Protein AF-A0A1F3XWW1-F1 (afdb_monomer)

pLDDT: mean 74.01, std 14.87, range [44.41, 98.31]

Solvent-accessible surface area (backbone atoms only — not comparable to full-atom values): 6190 Å² total; per-residue (Å²): 114,72,72,58,59,54,51,52,54,51,51,51,55,49,53,59,48,49,55,53,53,50,50,55,50,50,52,50,54,50,54,50,50,58,62,58,64,76,70,72,76,93,69,66,63,69,62,52,52,53,56,46,66,72,30,71,67,46,51,49,53,53,52,51,24,52,51,48,9,63,75,71,73,47,57,55,70,56,29,40,50,53,55,52,52,51,52,52,50,51,54,50,52,50,52,54,48,53,50,51,54,52,52,52,53,56,63,72,73,109

Secondary structure (DSSP, 8-state):
-HHHHHHHHHHHHHHHHHHHHHHHHHHHHHHHHHHHHTT-----HHHHHHHHHHSHHHHHHHHHHHHHHHHHT--HHHHHHHHHHHHHHHHHHHHHHHHHHHHHHHHTT-

Radius of gyration: 20.84 Å; Cα contacts (8 Å, |Δi|>4): 18; chains: 1; bounding box: 46×49×43 Å

Foldseek 3Di:
DVVVVVVVVVVVVVVVVVVVVVVVVVVVVVVVVVVVVVPDDDDDPVVVVVVCCPDPVVVVLLVVLVVQCVVVVHDSVVSNVVSVVVVVVVVVVVVVVVVVVVVVVVVVVD

Sequence (110 aa):
MIKQEFSASLQFKNEFKNEKDEFAGLARAFNTAVVSSLASEKNDVSSELFGLSDSPAFKTILAAINALSREQGVAEHEAATQVIQTFRKMDKLWSEQLLHEGYARIKNAN

Mean predicted aligned error: 14.73 Å

Structure (mmCIF, N/CA/C/O backbone):
data_AF-A0A1F3XWW1-F1
#
_entry.id   AF-A0A1F3XWW1-F1
#
loop_
_atom_site.group_PDB
_atom_site.id
_atom_site.type_symbol
_atom_site.label_atom_id
_atom_site.label_alt_id
_atom_site.label_comp_id
_atom_site.label_asym_id
_atom_site.label_entity_id
_atom_site.label_seq_id
_atom_site.pdbx_PDB_ins_code
_atom_site.Cartn_x
_atom_site.Cartn_y
_atom_site.Cartn_z
_atom_site.occupancy
_atom_site.B_iso_or_equiv
_atom_site.auth_seq_id
_atom_site.auth_comp_id
_atom_site.auth_asym_id
_atom_site.auth_atom_id
_atom_site.pdbx_PDB_model_num
ATOM 1 N N . MET A 1 1 ? 23.322 -37.842 21.050 1.00 61.38 1 MET A N 1
ATOM 2 C CA . MET A 1 1 ? 22.974 -36.447 21.394 1.00 61.38 1 MET A CA 1
ATOM 3 C C . MET A 1 1 ? 23.457 -35.452 20.336 1.00 61.38 1 MET A C 1
ATOM 5 O O . MET A 1 1 ? 22.621 -34.836 19.702 1.00 61.38 1 MET A O 1
ATOM 9 N N . ILE A 1 2 ? 24.755 -35.404 20.009 1.00 64.50 2 ILE A N 1
ATOM 10 C CA . ILE A 1 2 ? 25.357 -34.409 19.085 1.00 64.50 2 ILE A CA 1
ATOM 11 C C . ILE A 1 2 ? 24.745 -34.380 17.657 1.00 64.50 2 ILE A C 1
ATOM 13 O O . ILE A 1 2 ? 24.618 -33.319 17.054 1.00 64.50 2 ILE A O 1
ATOM 17 N N . LYS A 1 3 ? 24.304 -35.523 17.102 1.00 61.31 3 LYS A N 1
ATOM 18 C CA . LYS A 1 3 ? 23.686 -35.574 15.754 1.00 61.31 3 LYS A CA 1
ATOM 19 C C . LYS A 1 3 ? 22.311 -34.887 15.661 1.00 61.31 3 LYS A C 1
ATOM 21 O O . LYS A 1 3 ? 21.953 -34.415 14.582 1.00 61.31 3 LYS A O 1
ATOM 26 N N . GLN A 1 4 ? 21.545 -34.837 16.754 1.00 63.75 4 GLN A N 1
ATOM 27 C CA . GLN A 1 4 ? 20.217 -34.206 16.767 1.00 63.75 4 GLN A CA 1
ATOM 28 C C . GLN A 1 4 ? 20.325 -32.677 16.787 1.00 63.75 4 GLN A C 1
ATOM 30 O O . GLN A 1 4 ? 19.647 -32.014 16.009 1.00 63.75 4 GLN A O 1
ATOM 35 N N . GLU A 1 5 ? 21.238 -32.124 17.586 1.00 63.56 5 GLU A N 1
ATOM 36 C CA . GLU A 1 5 ? 21.468 -30.674 17.675 1.00 63.56 5 GLU A CA 1
ATOM 37 C C . GLU A 1 5 ? 22.027 -30.094 16.366 1.00 63.56 5 GLU A C 1
ATOM 39 O O . GLU A 1 5 ? 21.605 -29.028 15.917 1.00 63.56 5 GLU A O 1
ATOM 44 N N . PHE A 1 6 ? 22.916 -30.834 15.693 1.00 69.06 6 PHE A N 1
ATOM 45 C CA . PHE A 1 6 ? 23.441 -30.440 14.383 1.00 69.06 6 PHE A CA 1
ATOM 46 C C . PHE A 1 6 ? 22.351 -30.414 13.298 1.00 69.06 6 PHE A C 1
ATOM 48 O O . PHE A 1 6 ? 22.311 -29.496 12.480 1.00 69.06 6 PHE A O 1
ATOM 55 N N . SER A 1 7 ? 21.435 -31.388 13.319 1.00 71.31 7 SER A N 1
ATOM 56 C CA . SER A 1 7 ? 20.324 -31.466 12.359 1.00 71.31 7 SER A CA 1
ATOM 57 C C . SER A 1 7 ? 19.309 -30.334 12.564 1.00 71.31 7 SER A C 1
ATOM 59 O O . SER A 1 7 ? 18.874 -29.726 11.589 1.00 71.31 7 SER A O 1
ATOM 61 N N . ALA A 1 8 ? 19.006 -29.985 13.819 1.00 70.88 8 ALA A N 1
ATOM 62 C CA . ALA A 1 8 ? 18.127 -28.863 14.156 1.00 70.88 8 ALA A CA 1
ATOM 63 C C . ALA A 1 8 ? 18.725 -27.504 13.741 1.00 70.88 8 ALA A C 1
ATOM 65 O O . ALA A 1 8 ? 18.025 -26.658 13.189 1.00 70.88 8 ALA A O 1
ATOM 66 N N . SER A 1 9 ? 20.038 -27.307 13.923 1.00 69.50 9 SER A N 1
ATOM 67 C CA . SER A 1 9 ? 20.730 -26.084 13.482 1.00 69.50 9 SER A CA 1
ATOM 68 C C . SER A 1 9 ? 20.730 -25.916 11.954 1.00 69.50 9 SER A C 1
ATOM 70 O O . SER A 1 9 ? 20.623 -24.797 11.449 1.00 69.50 9 SER A O 1
ATOM 72 N N . LEU A 1 10 ? 20.820 -27.022 11.207 1.00 68.38 10 LEU A N 1
ATOM 73 C CA . LEU A 1 10 ? 20.732 -27.038 9.744 1.00 68.38 10 LEU A CA 1
ATOM 74 C C . LEU A 1 10 ? 19.315 -26.752 9.234 1.00 68.38 10 LEU A C 1
ATOM 76 O O . LEU A 1 10 ? 19.170 -25.988 8.282 1.00 68.38 10 LEU A O 1
ATOM 80 N N . GLN A 1 11 ? 18.285 -27.321 9.869 1.00 67.38 11 GLN A N 1
ATOM 81 C CA . GLN A 1 11 ? 16.887 -27.020 9.538 1.00 67.38 11 GLN A CA 1
ATOM 82 C C . GLN A 1 11 ? 16.565 -25.545 9.780 1.00 67.38 11 GLN A C 1
ATOM 84 O O . GLN A 1 11 ? 16.092 -24.877 8.867 1.00 67.38 11 GLN A O 1
ATOM 89 N N . PHE A 1 12 ? 16.958 -25.010 10.937 1.00 65.38 12 PHE A N 1
ATOM 90 C CA . PHE A 1 12 ? 16.789 -23.595 11.258 1.00 65.38 12 PHE A CA 1
ATOM 91 C C . PHE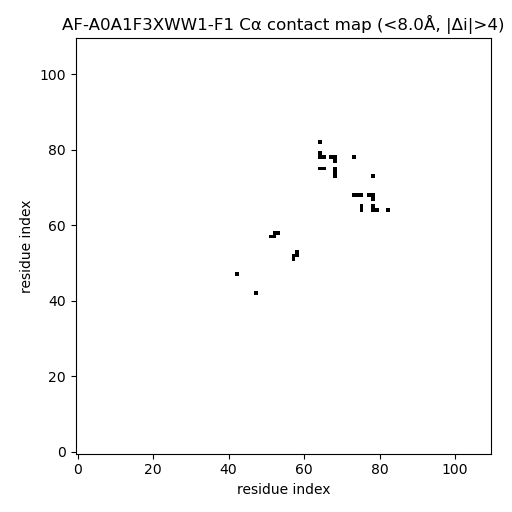 A 1 12 ? 17.505 -22.692 10.240 1.00 65.38 12 PHE A C 1
ATOM 93 O O . PHE A 1 12 ? 16.913 -21.774 9.686 1.00 65.38 12 PHE A O 1
ATOM 100 N N . LYS A 1 13 ? 18.768 -22.978 9.889 1.00 60.81 13 LYS A N 1
ATOM 101 C CA . LYS A 1 13 ? 19.482 -22.202 8.855 1.00 60.81 13 LYS A CA 1
ATOM 102 C C . LYS A 1 13 ? 18.806 -22.247 7.481 1.00 60.81 13 LYS A C 1
ATOM 104 O O . LYS A 1 13 ? 18.885 -21.261 6.751 1.00 60.81 13 LYS A O 1
ATOM 109 N N . ASN A 1 14 ? 18.177 -23.363 7.120 1.00 65.75 14 ASN A N 1
ATOM 110 C CA . ASN A 1 14 ? 17.466 -23.500 5.851 1.00 65.75 14 ASN A CA 1
ATOM 111 C C . ASN A 1 14 ? 16.123 -22.758 5.854 1.00 65.75 14 ASN A C 1
ATOM 113 O O . ASN A 1 14 ? 15.799 -22.133 4.850 1.00 65.75 14 ASN A O 1
ATOM 117 N N . GLU A 1 15 ? 15.390 -22.758 6.968 1.00 58.69 15 GLU A N 1
ATOM 118 C CA . GLU A 1 15 ? 14.154 -21.977 7.133 1.00 58.69 15 GLU A CA 1
ATOM 119 C C . GLU A 1 15 ? 14.428 -20.471 7.017 1.00 58.69 15 GLU A C 1
ATOM 121 O O . GLU A 1 15 ? 13.802 -19.792 6.207 1.00 58.69 15 GLU A O 1
ATOM 126 N N . PHE A 1 16 ? 15.465 -19.972 7.700 1.00 55.72 16 PHE A N 1
ATOM 127 C CA . PHE A 1 16 ? 15.891 -18.567 7.599 1.00 55.72 16 PHE A CA 1
ATOM 128 C C . PHE A 1 16 ? 16.385 -18.176 6.201 1.00 55.72 16 PHE A C 1
ATOM 130 O O . PHE A 1 16 ? 16.297 -17.013 5.800 1.00 55.72 16 PHE A O 1
ATOM 137 N N . LYS A 1 17 ? 16.958 -19.129 5.459 1.00 55.81 17 LYS A N 1
ATOM 138 C CA . LYS A 1 17 ? 17.380 -18.902 4.076 1.00 55.81 17 LYS A CA 1
ATOM 139 C C . LYS A 1 17 ? 16.172 -18.826 3.138 1.00 55.81 17 LYS A C 1
ATOM 141 O O . LYS A 1 17 ? 16.123 -17.915 2.320 1.00 55.81 17 LYS A O 1
ATOM 146 N N . ASN A 1 18 ? 15.193 -19.716 3.309 1.00 61.16 18 ASN A N 1
ATOM 147 C CA . ASN A 1 18 ? 13.953 -19.710 2.532 1.00 61.16 18 ASN A CA 1
ATOM 148 C C . ASN A 1 18 ? 13.159 -18.413 2.730 1.00 61.16 18 ASN A C 1
ATOM 150 O O . ASN A 1 18 ? 12.737 -17.815 1.749 1.00 61.16 18 ASN A O 1
ATOM 154 N N . GLU A 1 19 ? 13.035 -17.922 3.965 1.00 55.91 19 GLU A N 1
ATOM 155 C CA . GLU A 1 19 ? 12.319 -16.672 4.260 1.00 55.91 19 GLU A CA 1
ATOM 156 C C . GLU A 1 19 ? 12.988 -15.449 3.598 1.00 55.91 19 GLU A C 1
ATOM 158 O O . GLU A 1 19 ? 12.322 -14.579 3.032 1.00 55.91 19 GLU A O 1
ATOM 163 N N . LYS A 1 20 ? 14.331 -15.409 3.578 1.00 53.59 20 LYS A N 1
ATOM 164 C CA . LYS A 1 20 ? 15.089 -14.381 2.842 1.00 53.59 20 LYS A CA 1
ATOM 165 C C . LYS A 1 20 ? 14.899 -14.475 1.328 1.00 53.59 20 LYS A C 1
ATOM 167 O O . LYS A 1 20 ? 14.799 -13.436 0.671 1.00 53.59 20 LYS A O 1
ATOM 172 N N . ASP A 1 21 ? 14.868 -15.686 0.782 1.00 59.72 21 ASP A N 1
ATOM 173 C CA . ASP A 1 21 ? 14.705 -15.922 -0.653 1.00 59.72 21 ASP A CA 1
ATOM 174 C C . ASP A 1 21 ? 13.265 -15.603 -1.115 1.00 59.72 21 ASP A C 1
ATOM 176 O O . ASP A 1 21 ? 13.079 -15.004 -2.180 1.00 59.72 21 ASP A O 1
ATOM 180 N N . GLU A 1 22 ? 12.256 -15.888 -0.285 1.00 59.72 22 GLU A N 1
ATOM 181 C CA . GLU A 1 22 ? 10.854 -15.497 -0.491 1.00 59.72 22 GLU A CA 1
ATOM 182 C C . GLU A 1 22 ? 10.671 -13.976 -0.439 1.00 59.72 22 GLU A C 1
ATOM 184 O O . GLU A 1 22 ? 10.072 -13.393 -1.348 1.00 59.72 22 GLU A O 1
ATOM 189 N N . PHE A 1 23 ? 11.262 -13.302 0.554 1.00 62.94 23 PHE A N 1
ATOM 190 C CA . PHE A 1 23 ? 11.241 -11.840 0.647 1.00 62.94 23 PHE A CA 1
ATOM 191 C C . PHE A 1 23 ? 11.919 -11.176 -0.563 1.00 62.94 23 PHE A C 1
ATOM 193 O O . PHE A 1 23 ? 11.402 -10.208 -1.123 1.00 62.94 23 PHE A O 1
ATOM 200 N N . ALA A 1 24 ? 13.045 -11.722 -1.035 1.00 56.84 24 ALA A N 1
ATOM 201 C CA . ALA A 1 24 ? 13.726 -11.242 -2.238 1.00 56.84 24 ALA A CA 1
ATOM 202 C C . ALA A 1 24 ? 12.928 -11.510 -3.532 1.00 56.84 24 ALA A C 1
ATOM 204 O O . ALA A 1 24 ? 13.029 -10.753 -4.505 1.00 56.84 24 ALA A O 1
ATOM 205 N N . GLY A 1 25 ? 12.141 -12.588 -3.574 1.00 62.44 25 GLY A N 1
ATOM 206 C CA . GLY A 1 25 ? 11.173 -12.855 -4.640 1.00 62.44 25 GLY A CA 1
ATOM 207 C C . GLY A 1 25 ? 10.050 -11.817 -4.661 1.00 62.44 25 GLY A C 1
ATOM 208 O O . GLY A 1 25 ? 9.784 -11.214 -5.702 1.00 62.44 25 GLY A O 1
ATOM 209 N N . LEU A 1 26 ? 9.465 -11.544 -3.494 1.00 61.28 26 LEU A N 1
ATOM 210 C CA . LEU A 1 26 ? 8.408 -10.548 -3.307 1.00 61.28 26 LEU A CA 1
ATOM 211 C C . LEU A 1 26 ? 8.880 -9.132 -3.648 1.00 61.28 26 LEU A C 1
ATOM 213 O O . LEU A 1 26 ? 8.198 -8.426 -4.387 1.00 61.28 26 LEU A O 1
ATOM 217 N N . ALA A 1 27 ?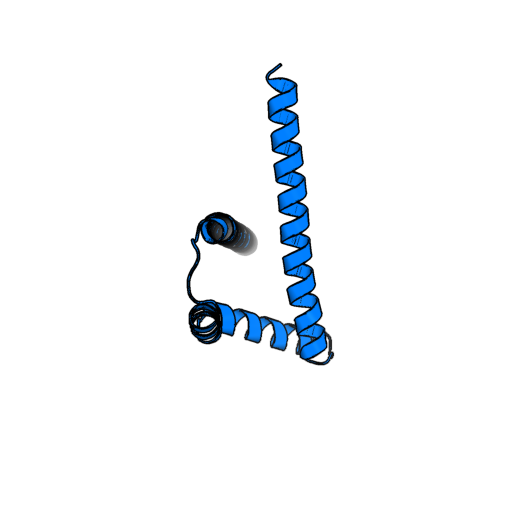 10.074 -8.737 -3.198 1.00 49.59 27 ALA A N 1
ATOM 218 C CA . ALA A 1 27 ? 10.654 -7.432 -3.511 1.00 49.59 27 ALA A CA 1
ATOM 219 C C . ALA A 1 27 ? 10.853 -7.233 -5.025 1.00 49.59 27 ALA A C 1
ATOM 221 O O . ALA A 1 27 ? 10.580 -6.157 -5.556 1.00 49.59 27 ALA A O 1
ATOM 222 N N . ARG A 1 28 ? 11.271 -8.278 -5.753 1.00 58.00 28 ARG A N 1
ATOM 223 C CA . ARG A 1 28 ? 11.398 -8.227 -7.221 1.00 58.00 28 ARG A CA 1
ATOM 224 C C . ARG A 1 28 ? 10.050 -8.127 -7.925 1.00 58.00 28 ARG A C 1
ATOM 226 O O . ARG A 1 28 ? 9.926 -7.335 -8.859 1.00 58.00 28 ARG A O 1
ATOM 233 N N . ALA A 1 29 ? 9.057 -8.900 -7.488 1.00 58.50 29 ALA A N 1
ATOM 234 C CA . ALA A 1 29 ? 7.704 -8.828 -8.034 1.00 58.50 29 ALA A CA 1
ATOM 235 C C . ALA A 1 29 ? 7.092 -7.436 -7.810 1.00 58.50 29 ALA A C 1
ATOM 237 O O . ALA A 1 29 ? 6.554 -6.844 -8.744 1.00 58.50 29 ALA A O 1
ATOM 238 N N . PHE A 1 30 ? 7.268 -6.879 -6.609 1.00 63.81 30 PHE A N 1
ATOM 239 C CA . PHE A 1 30 ? 6.842 -5.526 -6.259 1.00 63.81 30 PHE A CA 1
ATOM 240 C C . PHE A 1 30 ? 7.513 -4.467 -7.143 1.00 63.81 30 PHE A C 1
ATOM 242 O O . PHE A 1 30 ? 6.822 -3.682 -7.787 1.00 63.81 30 PHE A O 1
ATOM 249 N N . ASN A 1 31 ? 8.845 -4.488 -7.258 1.00 51.78 31 ASN A N 1
ATOM 250 C CA . ASN A 1 31 ? 9.582 -3.528 -8.087 1.00 51.78 31 ASN A CA 1
ATOM 251 C C . ASN A 1 31 ? 9.188 -3.616 -9.571 1.00 51.78 31 ASN A C 1
ATOM 253 O O . ASN A 1 31 ? 9.059 -2.596 -10.241 1.00 51.78 31 ASN A O 1
ATOM 257 N N . THR A 1 32 ? 8.950 -4.827 -10.081 1.00 69.06 32 THR A N 1
ATOM 258 C CA . THR A 1 32 ? 8.482 -5.038 -11.461 1.00 69.06 32 THR A CA 1
ATOM 259 C C . THR A 1 32 ? 7.085 -4.454 -11.662 1.00 69.06 32 THR A C 1
ATOM 261 O O . THR A 1 32 ? 6.850 -3.766 -12.652 1.00 69.06 32 THR A O 1
ATOM 264 N N . ALA A 1 33 ? 6.176 -4.671 -10.705 1.00 64.75 33 ALA A N 1
ATOM 265 C CA . ALA A 1 33 ? 4.826 -4.122 -10.744 1.00 64.75 33 ALA A CA 1
ATOM 266 C C . ALA A 1 33 ? 4.837 -2.583 -10.760 1.00 64.75 33 ALA A C 1
ATOM 268 O O . ALA A 1 33 ? 4.153 -1.992 -11.593 1.00 64.75 33 ALA A O 1
ATOM 269 N N . VAL A 1 34 ? 5.673 -1.950 -9.925 1.00 61.56 34 VAL A N 1
ATOM 270 C CA . VAL A 1 34 ? 5.864 -0.486 -9.877 1.00 61.56 34 VAL A CA 1
ATOM 271 C C . VAL A 1 34 ? 6.356 0.063 -11.217 1.00 61.56 34 VAL A C 1
ATOM 273 O O . VAL A 1 34 ? 5.798 1.024 -11.730 1.00 61.56 34 VAL A O 1
ATOM 276 N N . VAL A 1 35 ? 7.372 -0.555 -11.825 1.00 53.44 35 VAL A N 1
ATOM 277 C CA . VAL A 1 35 ? 7.893 -0.098 -13.125 1.00 53.44 35 VAL A CA 1
ATOM 278 C C . VAL A 1 35 ? 6.863 -0.306 -14.242 1.00 53.44 35 VAL A C 1
ATOM 280 O O . VAL A 1 35 ? 6.722 0.546 -15.114 1.00 53.44 35 VAL A O 1
ATOM 283 N N . SER A 1 36 ? 6.116 -1.414 -14.212 1.00 55.41 36 SER A N 1
ATOM 284 C CA . SER A 1 36 ? 5.110 -1.730 -15.235 1.00 55.41 36 SER A CA 1
ATOM 285 C C . SER A 1 36 ? 3.855 -0.852 -15.163 1.00 55.41 36 SER A C 1
ATOM 287 O O . SER A 1 36 ? 3.262 -0.554 -16.199 1.00 55.41 36 SER A O 1
ATOM 289 N N . SER A 1 37 ? 3.461 -0.393 -13.969 1.00 61.41 37 SER A N 1
ATOM 290 C CA . SER A 1 37 ? 2.277 0.457 -13.791 1.00 61.41 37 SER A CA 1
ATOM 291 C C . SER A 1 37 ? 2.491 1.894 -14.274 1.00 61.41 37 SER A C 1
ATOM 293 O O . SER A 1 37 ? 1.522 2.580 -14.588 1.00 61.41 37 SER A O 1
ATOM 295 N N . LEU A 1 38 ? 3.745 2.334 -14.418 1.00 56.00 38 LEU A N 1
ATOM 296 C CA . LEU A 1 38 ? 4.100 3.652 -14.956 1.00 56.00 38 LEU A CA 1
ATOM 297 C C . LEU A 1 38 ? 3.880 3.776 -16.478 1.00 56.00 38 LEU A C 1
ATOM 299 O O . LEU A 1 38 ? 3.981 4.878 -17.012 1.00 56.00 38 LEU A O 1
ATOM 303 N N . ALA A 1 39 ? 3.583 2.674 -17.181 1.00 49.03 39 ALA A N 1
ATOM 304 C CA . ALA A 1 39 ? 3.498 2.626 -18.644 1.00 49.03 39 ALA A CA 1
ATOM 305 C C . ALA A 1 39 ? 2.070 2.664 -19.232 1.00 49.03 39 ALA A C 1
ATOM 307 O O . ALA A 1 39 ? 1.927 2.550 -20.448 1.00 49.03 39 ALA A O 1
ATOM 308 N N . SER A 1 40 ? 1.009 2.792 -18.426 1.00 53.16 40 SER A N 1
ATOM 309 C CA . SER A 1 40 ? -0.368 2.658 -18.940 1.00 53.16 40 SER A CA 1
ATOM 310 C C . SER A 1 40 ? -0.998 3.997 -19.354 1.00 53.16 40 SER A C 1
ATOM 312 O O . SER A 1 40 ? -1.056 4.947 -18.575 1.00 53.16 40 SER A O 1
ATOM 314 N N . GLU A 1 41 ? -1.442 4.056 -20.615 1.00 56.78 41 GLU A N 1
ATOM 315 C CA . GLU A 1 41 ? -2.105 5.192 -21.269 1.00 56.78 41 GLU A CA 1
ATOM 316 C C . GLU A 1 41 ? -3.513 5.490 -20.721 1.00 56.78 41 GLU A C 1
ATOM 318 O O . GLU A 1 41 ? -4.223 4.606 -20.249 1.00 56.78 41 GLU A O 1
ATOM 323 N N . LYS A 1 42 ? -3.917 6.763 -20.870 1.00 64.31 42 LYS A N 1
ATOM 324 C CA . LYS A 1 42 ? -5.240 7.345 -20.574 1.00 64.31 42 LYS A CA 1
ATOM 325 C C . LYS A 1 42 ? -6.416 6.405 -20.881 1.00 64.31 42 LYS A C 1
ATOM 327 O O . LYS A 1 42 ? -6.693 6.175 -22.054 1.00 64.31 42 LYS A O 1
ATOM 332 N N . ASN A 1 43 ? -7.204 6.055 -19.864 1.00 52.91 43 ASN A N 1
ATOM 333 C CA . ASN A 1 43 ? -8.597 5.619 -20.005 1.00 52.91 43 ASN A CA 1
ATOM 334 C C . ASN A 1 43 ? -9.457 6.065 -18.809 1.00 52.91 43 ASN A C 1
ATOM 336 O O . ASN A 1 43 ? -8.954 6.621 -17.835 1.00 52.91 43 ASN A O 1
ATOM 340 N N . ASP A 1 44 ? -10.779 5.936 -18.965 1.00 63.94 44 ASP A N 1
ATOM 341 C CA . ASP A 1 44 ? -11.836 6.430 -18.074 1.00 63.94 44 ASP A CA 1
ATOM 342 C C . ASP A 1 44 ? -11.573 6.094 -16.596 1.00 63.94 44 ASP A C 1
ATOM 344 O O . ASP A 1 44 ? -11.841 4.986 -16.120 1.00 63.94 44 ASP A O 1
ATOM 348 N N . VAL A 1 45 ? -11.071 7.104 -15.878 1.00 61.78 45 VAL A N 1
ATOM 349 C CA . VAL A 1 45 ? -10.641 7.057 -14.474 1.00 61.78 45 VAL A CA 1
ATOM 350 C C . VAL A 1 45 ? -11.706 6.435 -13.575 1.00 61.78 45 VAL A C 1
ATOM 352 O O . VAL A 1 45 ? -11.378 5.742 -12.617 1.00 61.78 45 VAL A O 1
ATOM 355 N N . SER A 1 46 ? -12.988 6.659 -13.875 1.00 56.56 46 SER A N 1
ATOM 356 C CA . SER A 1 46 ? -14.084 6.128 -13.067 1.00 56.56 46 SER A CA 1
ATOM 357 C C . SER A 1 46 ? -14.186 4.602 -13.160 1.00 56.56 46 SER A C 1
ATOM 359 O O . SER A 1 46 ? -14.314 3.927 -12.136 1.00 56.56 46 SER A O 1
ATOM 361 N N . SER A 1 47 ? -14.052 4.052 -14.369 1.00 62.22 47 SER A N 1
ATOM 362 C CA . SER A 1 47 ? -14.087 2.611 -14.627 1.00 62.22 47 SER A CA 1
ATOM 363 C C . SER A 1 47 ? -12.855 1.895 -14.065 1.00 62.22 47 SER A C 1
ATOM 365 O O . SER A 1 47 ? -12.981 0.824 -13.468 1.00 62.22 47 SER A O 1
ATOM 367 N N . GLU A 1 48 ? -11.679 2.520 -14.164 1.00 69.25 48 GLU A N 1
ATOM 368 C CA . GLU A 1 48 ? -10.439 1.975 -13.612 1.00 69.25 48 GLU A CA 1
ATOM 369 C C . GLU A 1 48 ? -10.442 1.988 -12.084 1.00 69.25 48 GLU A C 1
ATOM 371 O O . GLU A 1 48 ? -10.076 0.989 -11.466 1.00 69.25 48 GLU A O 1
ATOM 376 N N . LEU A 1 49 ? -10.921 3.068 -11.456 1.00 61.59 49 LEU A N 1
ATOM 377 C CA . LEU A 1 49 ? -11.084 3.127 -10.000 1.00 61.59 49 LEU A CA 1
ATOM 378 C C . LEU A 1 49 ? -12.036 2.039 -9.500 1.00 61.59 49 LEU A C 1
ATOM 380 O O . LEU A 1 49 ? -11.761 1.397 -8.483 1.00 61.59 49 LEU A O 1
ATOM 384 N N . PHE A 1 50 ? -13.132 1.806 -10.225 1.00 65.75 50 PHE A N 1
ATOM 385 C CA . PHE A 1 50 ? -14.091 0.768 -9.869 1.00 65.75 50 PHE A CA 1
ATOM 386 C C . PHE A 1 50 ? -13.468 -0.629 -9.982 1.00 65.75 50 PHE A C 1
ATOM 388 O O . PHE A 1 50 ? -13.509 -1.398 -9.021 1.00 65.75 50 PHE A O 1
ATOM 395 N N . GLY A 1 51 ? -12.806 -0.929 -11.104 1.00 73.38 51 GLY A N 1
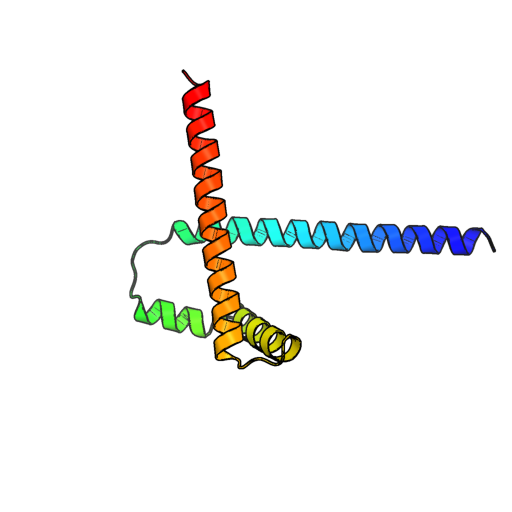ATOM 396 C CA . GLY A 1 51 ? -12.100 -2.198 -11.301 1.00 73.38 51 GLY A CA 1
ATOM 397 C C . GLY A 1 51 ? -10.986 -2.428 -10.274 1.00 73.38 51 GLY A C 1
ATOM 398 O O . GLY A 1 51 ? -10.817 -3.538 -9.768 1.00 73.38 51 GLY A O 1
ATOM 399 N N . LEU A 1 52 ? -10.268 -1.369 -9.895 1.00 77.75 52 LEU A N 1
ATOM 400 C CA . LEU A 1 52 ? -9.228 -1.436 -8.876 1.00 77.75 52 LEU A CA 1
ATOM 401 C C . LEU A 1 52 ? -9.813 -1.746 -7.495 1.00 77.75 52 LEU A C 1
ATOM 403 O O . LEU A 1 52 ? -9.263 -2.590 -6.789 1.00 77.75 52 LEU A O 1
ATOM 407 N N . SER A 1 53 ? -10.942 -1.129 -7.132 1.00 70.88 53 SER A N 1
ATOM 408 C CA . SER A 1 53 ? -11.595 -1.342 -5.833 1.00 70.88 53 SER A CA 1
ATOM 409 C C . SER A 1 53 ? -12.097 -2.777 -5.619 1.00 70.88 53 SER A C 1
ATOM 411 O O . SER A 1 53 ? -12.124 -3.256 -4.484 1.00 70.88 53 SER A O 1
ATOM 413 N N . ASP A 1 54 ? -12.422 -3.498 -6.696 1.00 79.19 54 ASP A N 1
ATOM 414 C CA . ASP A 1 54 ? -12.829 -4.906 -6.616 1.00 79.19 54 ASP A CA 1
ATOM 415 C C . ASP A 1 54 ? -11.649 -5.891 -6.746 1.00 79.19 54 ASP A C 1
ATOM 417 O O . ASP A 1 54 ? -11.783 -7.099 -6.507 1.00 79.19 54 ASP A O 1
ATOM 421 N N . SER A 1 55 ? -10.455 -5.387 -7.066 1.00 89.38 55 SER A N 1
ATOM 422 C CA . SER A 1 55 ? -9.284 -6.229 -7.292 1.00 89.38 55 SER A CA 1
ATOM 423 C C . SER A 1 55 ? -8.834 -6.967 -6.014 1.00 89.38 55 SER A C 1
ATOM 425 O O . SER A 1 55 ? -8.865 -6.410 -4.908 1.00 89.38 55 SER A O 1
ATOM 427 N N . PRO A 1 56 ? -8.339 -8.217 -6.129 1.00 92.75 56 PRO A N 1
ATOM 428 C CA . PRO A 1 56 ? -7.764 -8.946 -4.994 1.00 92.75 56 PRO A CA 1
ATOM 429 C C . PRO A 1 56 ? -6.595 -8.206 -4.326 1.00 92.75 56 PRO A C 1
ATOM 431 O O . PRO A 1 56 ? -6.427 -8.268 -3.107 1.00 92.75 56 PRO A O 1
ATOM 434 N N . ALA A 1 57 ? -5.810 -7.464 -5.114 1.00 92.19 57 ALA A N 1
ATOM 435 C CA . ALA A 1 57 ? -4.706 -6.653 -4.615 1.00 92.19 57 ALA A CA 1
ATOM 436 C C . ALA A 1 57 ? -5.208 -5.532 -3.694 1.00 92.19 57 ALA A C 1
ATOM 438 O O . ALA A 1 57 ? -4.706 -5.379 -2.581 1.00 92.19 57 ALA A O 1
ATOM 439 N N . PHE A 1 58 ? -6.251 -4.804 -4.102 1.00 87.38 58 PHE A N 1
ATOM 440 C CA . PHE A 1 58 ? -6.848 -3.763 -3.269 1.00 87.38 58 PHE A CA 1
ATOM 441 C C . PHE A 1 58 ? -7.451 -4.335 -1.982 1.00 87.38 58 PHE A C 1
ATOM 443 O O . PHE A 1 58 ? -7.200 -3.814 -0.897 1.00 87.38 58 PHE A O 1
ATOM 450 N N . LYS A 1 59 ? -8.144 -5.477 -2.064 1.00 90.25 59 LYS A N 1
ATOM 451 C CA . LYS A 1 59 ? -8.664 -6.192 -0.883 1.00 90.25 59 LYS A CA 1
ATOM 452 C C . LYS A 1 59 ? -7.551 -6.597 0.089 1.00 90.25 59 LYS A C 1
ATOM 454 O O . LYS A 1 59 ? -7.722 -6.488 1.301 1.00 90.25 59 LYS A O 1
ATOM 459 N N . THR A 1 60 ? -6.393 -7.003 -0.430 1.00 96.00 60 THR A N 1
ATOM 460 C CA . THR A 1 60 ? -5.212 -7.322 0.389 1.00 96.00 60 THR A CA 1
ATOM 461 C C . THR A 1 60 ? -4.671 -6.086 1.110 1.00 96.00 60 THR A C 1
ATOM 463 O O . THR A 1 60 ? -4.343 -6.162 2.293 1.00 96.00 60 THR A O 1
ATOM 466 N N . ILE A 1 61 ? -4.640 -4.928 0.443 1.00 93.31 61 ILE A N 1
ATOM 467 C CA . ILE A 1 61 ? -4.245 -3.656 1.070 1.00 93.31 61 ILE A CA 1
ATOM 468 C C . ILE A 1 61 ? -5.197 -3.303 2.221 1.00 93.31 61 ILE A C 1
ATOM 470 O O . ILE A 1 61 ? -4.739 -2.941 3.304 1.00 93.31 61 ILE A O 1
ATOM 474 N N . LEU A 1 62 ? -6.511 -3.464 2.033 1.00 88.88 62 LEU A N 1
ATOM 475 C CA . LEU A 1 62 ? -7.494 -3.233 3.100 1.00 88.88 62 LEU A CA 1
ATOM 476 C C . LEU A 1 62 ? -7.290 -4.182 4.292 1.00 88.88 62 LEU A C 1
ATOM 478 O O . LEU A 1 62 ? -7.391 -3.760 5.444 1.00 88.88 62 LEU A O 1
ATOM 482 N N . ALA A 1 63 ? -6.952 -5.448 4.033 1.00 95.69 63 ALA A N 1
ATOM 483 C CA . ALA A 1 63 ? -6.637 -6.407 5.090 1.00 95.69 63 ALA A CA 1
ATOM 484 C C . ALA A 1 63 ? -5.392 -5.992 5.893 1.00 95.69 63 ALA A C 1
ATOM 486 O O . ALA A 1 63 ? -5.404 -6.073 7.121 1.00 95.69 63 ALA A O 1
ATOM 487 N N . ALA A 1 64 ? -4.351 -5.489 5.222 1.00 96.25 64 ALA A N 1
ATOM 488 C CA . ALA A 1 64 ? -3.154 -4.968 5.881 1.00 96.25 64 ALA A CA 1
ATOM 489 C C . ALA A 1 64 ? -3.456 -3.733 6.749 1.00 96.25 64 ALA A C 1
ATOM 491 O O . ALA A 1 64 ? -2.948 -3.630 7.862 1.00 96.25 64 ALA A O 1
ATOM 492 N N . ILE A 1 65 ? -4.329 -2.831 6.285 1.00 92.75 65 ILE A N 1
ATOM 493 C CA . ILE A 1 65 ? -4.781 -1.666 7.065 1.00 92.75 65 ILE A CA 1
ATOM 494 C C . ILE A 1 65 ? -5.488 -2.105 8.352 1.00 92.75 65 ILE A C 1
ATOM 496 O O . ILE A 1 65 ? -5.187 -1.590 9.428 1.00 92.75 65 ILE A O 1
ATOM 500 N N . ASN A 1 66 ? -6.399 -3.075 8.258 1.00 92.81 66 ASN A N 1
ATOM 501 C CA . ASN A 1 66 ? -7.104 -3.614 9.423 1.00 92.81 66 ASN A CA 1
ATOM 502 C C . ASN A 1 66 ? -6.133 -4.307 10.395 1.00 92.81 66 ASN A C 1
ATOM 504 O O . ASN A 1 66 ? -6.215 -4.106 11.605 1.00 92.81 66 ASN A O 1
ATOM 508 N N . ALA A 1 67 ? -5.171 -5.077 9.876 1.00 97.94 67 ALA A N 1
ATOM 509 C CA . ALA A 1 67 ? -4.131 -5.691 10.698 1.00 97.94 67 ALA A CA 1
ATOM 510 C C . ALA A 1 67 ? -3.313 -4.633 11.460 1.00 97.94 67 ALA A C 1
ATOM 512 O O . ALA A 1 67 ? -3.171 -4.746 12.676 1.00 97.94 67 ALA A O 1
ATOM 513 N N . LEU A 1 68 ? -2.874 -3.569 10.779 1.00 97.38 68 LEU A N 1
ATOM 514 C CA . LEU A 1 68 ? -2.103 -2.479 11.383 1.00 97.38 68 LEU A CA 1
ATOM 515 C C . LEU A 1 68 ? -2.907 -1.703 12.437 1.00 97.38 68 LEU A C 1
ATOM 517 O O . LEU A 1 68 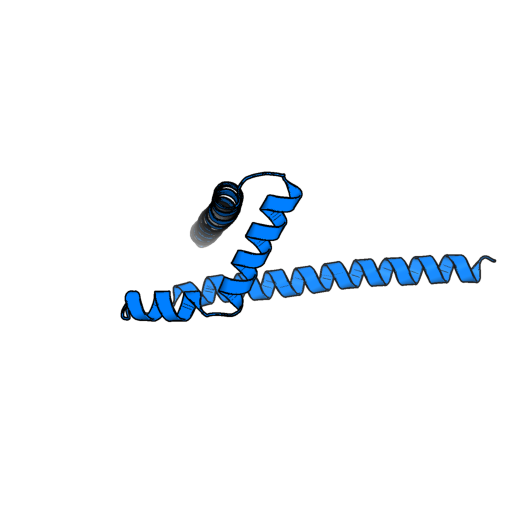? -2.390 -1.386 13.506 1.00 97.38 68 LEU A O 1
ATOM 521 N N . SER A 1 69 ? -4.186 -1.426 12.159 1.00 95.25 69 SER A N 1
ATOM 522 C CA . SER A 1 69 ? -5.104 -0.786 13.111 1.00 95.25 69 SER A CA 1
ATOM 523 C C . SER A 1 69 ? -5.211 -1.589 14.407 1.00 95.25 69 SER A C 1
ATOM 525 O O . SER A 1 69 ? -5.094 -1.021 15.493 1.00 95.25 69 SER A O 1
ATOM 527 N N . ARG A 1 70 ? -5.357 -2.916 14.302 1.00 97.94 70 ARG A N 1
ATOM 528 C CA . ARG A 1 70 ? -5.412 -3.818 15.462 1.00 97.94 70 ARG A CA 1
ATOM 529 C C . ARG A 1 70 ? -4.085 -3.895 16.206 1.00 97.94 70 ARG A C 1
ATOM 531 O O . ARG A 1 70 ? -4.091 -3.890 17.430 1.00 97.94 70 ARG A O 1
ATOM 538 N N . GLU A 1 71 ? -2.976 -3.973 15.477 1.00 98.31 71 GLU A N 1
ATOM 539 C CA . GLU A 1 71 ? -1.630 -4.057 16.049 1.00 98.31 71 GLU A CA 1
ATOM 540 C C . GLU A 1 71 ? -1.282 -2.814 16.877 1.00 98.31 71 GLU A C 1
ATOM 542 O O . GLU A 1 71 ? -0.741 -2.933 17.974 1.00 98.31 71 GLU A O 1
ATOM 547 N N . GLN A 1 72 ? -1.632 -1.626 16.382 1.00 97.50 72 GLN A N 1
ATOM 548 C CA . GLN A 1 72 ? -1.323 -0.360 17.051 1.00 97.50 72 GLN A CA 1
ATOM 549 C C . GLN A 1 72 ? -2.433 0.134 17.992 1.00 97.50 72 GLN A C 1
ATOM 551 O O . GLN A 1 72 ? -2.215 1.080 18.747 1.00 97.50 72 GLN A O 1
ATOM 556 N N . GLY A 1 73 ? -3.626 -0.464 17.944 1.00 96.81 73 GLY A N 1
ATOM 557 C CA . GLY A 1 73 ? -4.786 0.000 18.709 1.00 96.81 73 GLY A CA 1
ATOM 558 C C . GLY A 1 73 ? -5.316 1.369 18.260 1.00 96.81 73 GLY A C 1
ATOM 559 O O . GLY A 1 73 ? -5.873 2.103 19.075 1.00 96.81 73 GLY A O 1
ATOM 560 N N . VAL A 1 74 ? -5.136 1.724 16.985 1.00 95.25 74 VAL A N 1
ATOM 561 C CA . VAL A 1 74 ? -5.573 3.005 16.394 1.00 95.25 74 VAL A CA 1
ATOM 562 C C . VAL A 1 74 ? -6.795 2.818 15.501 1.00 95.25 74 VAL A C 1
ATOM 564 O O . VAL A 1 74 ? -7.108 1.705 15.077 1.00 95.25 74 VAL A O 1
ATOM 567 N N . ALA A 1 75 ? -7.486 3.908 15.168 1.00 84.31 75 ALA A N 1
ATOM 568 C CA . ALA A 1 75 ? -8.624 3.853 14.254 1.00 84.31 75 ALA A CA 1
ATOM 569 C C . ALA A 1 75 ? -8.194 3.450 12.827 1.00 84.31 75 ALA A C 1
ATOM 571 O O . ALA A 1 75 ? -7.122 3.828 12.355 1.00 84.31 75 ALA A O 1
ATOM 572 N N . GLU A 1 76 ? -9.061 2.742 12.095 1.00 77.38 76 GLU A N 1
ATOM 573 C CA . GLU A 1 76 ? -8.761 2.244 10.740 1.00 77.38 76 GLU A CA 1
ATOM 574 C C . GLU A 1 76 ? -8.355 3.359 9.763 1.00 77.38 76 GLU A C 1
ATOM 576 O O . GLU A 1 76 ? -7.454 3.172 8.948 1.00 77.38 76 GLU A O 1
ATOM 581 N N . HIS A 1 77 ? -8.968 4.545 9.869 1.00 74.88 77 HIS A N 1
ATOM 582 C CA . HIS A 1 77 ? -8.621 5.699 9.028 1.00 74.88 77 HIS A CA 1
ATOM 583 C C . HIS A 1 77 ? -7.191 6.214 9.287 1.00 74.88 77 HIS A C 1
ATOM 585 O O . HIS A 1 77 ? -6.514 6.690 8.370 1.00 74.88 77 HIS A O 1
ATOM 591 N N . GLU A 1 78 ? -6.714 6.100 10.526 1.00 78.44 78 GLU A N 1
ATOM 592 C CA . GLU A 1 78 ? -5.366 6.498 10.918 1.00 78.44 78 GLU A CA 1
ATOM 593 C C . GLU A 1 78 ? -4.344 5.481 10.400 1.00 78.44 78 GLU A C 1
ATOM 595 O O . GLU A 1 78 ? -3.377 5.860 9.738 1.00 78.44 78 GLU A O 1
ATOM 600 N N . ALA A 1 79 ? -4.616 4.183 10.572 1.00 86.88 79 ALA A N 1
ATOM 601 C CA . ALA A 1 79 ? -3.804 3.111 9.995 1.00 86.88 79 ALA A CA 1
ATOM 602 C C . ALA A 1 79 ? -3.738 3.196 8.458 1.00 86.88 79 ALA A C 1
ATOM 604 O O . ALA A 1 79 ? -2.662 3.077 7.870 1.00 86.88 79 ALA A O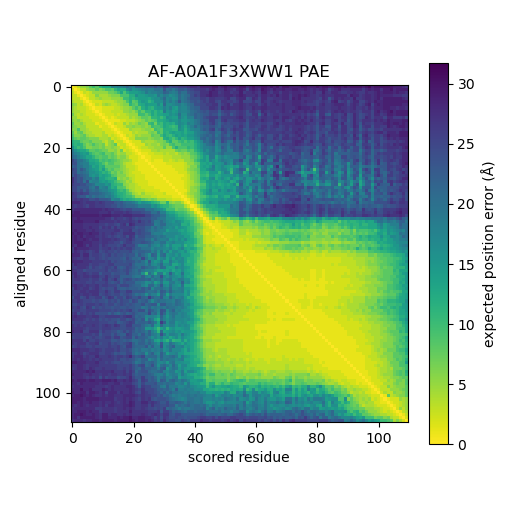 1
ATOM 605 N N . ALA A 1 80 ? -4.864 3.480 7.795 1.00 84.38 80 ALA A N 1
ATOM 606 C CA . ALA A 1 80 ? -4.910 3.699 6.350 1.00 84.38 80 ALA A CA 1
ATOM 607 C C . ALA A 1 80 ? -3.995 4.854 5.923 1.00 84.38 80 ALA A C 1
ATOM 609 O O . ALA A 1 80 ? -3.231 4.731 4.963 1.00 84.38 80 ALA A O 1
ATOM 610 N N . THR A 1 81 ? -4.027 5.960 6.670 1.00 85.06 81 THR A N 1
ATOM 611 C CA . THR A 1 81 ? -3.163 7.119 6.423 1.00 85.06 81 THR A CA 1
ATOM 612 C C . THR A 1 81 ? -1.686 6.737 6.519 1.00 85.06 81 THR A C 1
ATOM 614 O O . THR A 1 81 ? -0.914 7.081 5.622 1.00 85.06 81 THR A O 1
ATOM 617 N N . GLN A 1 82 ? -1.296 5.972 7.543 1.00 92.81 82 GLN A N 1
ATOM 618 C CA . GLN A 1 82 ? 0.083 5.503 7.715 1.00 92.81 82 GLN A CA 1
ATOM 619 C C . GLN A 1 82 ? 0.546 4.604 6.557 1.00 92.81 82 GLN A C 1
ATOM 621 O O . GLN A 1 82 ? 1.642 4.797 6.020 1.00 92.81 82 GLN A O 1
ATOM 626 N N . VAL A 1 83 ? -0.290 3.653 6.126 1.00 94.69 83 VAL A N 1
ATOM 627 C CA . VAL A 1 83 ? 0.019 2.757 4.998 1.00 94.69 83 VAL A CA 1
ATOM 628 C C . VAL A 1 83 ? 0.247 3.558 3.713 1.00 94.69 83 VAL A C 1
ATOM 630 O O . VAL A 1 83 ? 1.272 3.393 3.049 1.00 94.69 83 VAL A O 1
ATOM 633 N N . ILE A 1 84 ? -0.654 4.486 3.380 1.00 90.56 84 ILE A N 1
ATOM 634 C CA . ILE A 1 84 ? -0.533 5.303 2.163 1.00 90.56 84 ILE A CA 1
ATOM 635 C C . ILE A 1 84 ? 0.679 6.241 2.222 1.00 90.56 84 ILE A C 1
ATOM 637 O O . ILE A 1 84 ? 1.393 6.389 1.227 1.00 90.56 84 ILE A O 1
ATOM 641 N N . GLN A 1 85 ? 0.954 6.858 3.373 1.00 91.56 85 GLN A N 1
ATOM 642 C CA . GLN A 1 85 ? 2.152 7.685 3.551 1.00 91.56 85 GLN A CA 1
ATOM 643 C C . GLN A 1 85 ? 3.437 6.873 3.369 1.00 91.56 85 GLN A C 1
ATOM 645 O O . GLN A 1 85 ? 4.387 7.366 2.760 1.00 91.56 85 GLN A O 1
ATOM 650 N N . THR A 1 86 ? 3.450 5.624 3.833 1.00 95.50 86 THR A N 1
ATOM 651 C CA . THR A 1 86 ? 4.581 4.710 3.658 1.00 95.50 86 THR A CA 1
ATOM 652 C C . THR A 1 86 ? 4.817 4.413 2.177 1.00 95.50 86 THR A C 1
ATOM 654 O O . THR A 1 86 ? 5.941 4.585 1.704 1.00 95.50 86 THR A O 1
ATOM 657 N N . PHE A 1 87 ? 3.768 4.088 1.410 1.00 92.88 87 PHE A N 1
ATOM 658 C CA . PHE A 1 87 ? 3.878 3.901 -0.043 1.00 92.88 87 PHE A CA 1
ATOM 659 C C . PHE A 1 87 ? 4.405 5.143 -0.763 1.00 92.88 87 PHE A C 1
ATOM 661 O O . PHE A 1 87 ? 5.354 5.044 -1.538 1.00 92.88 87 PHE A O 1
ATOM 668 N N . ARG A 1 88 ? 3.862 6.328 -0.460 1.00 89.12 88 ARG A N 1
ATOM 669 C CA . ARG A 1 88 ? 4.326 7.590 -1.065 1.00 89.12 88 ARG A CA 1
ATOM 670 C C . ARG A 1 88 ? 5.780 7.902 -0.726 1.00 89.12 88 ARG A C 1
ATOM 672 O O . ARG A 1 88 ? 6.518 8.407 -1.567 1.00 89.12 88 ARG A O 1
ATOM 679 N N . LYS A 1 89 ? 6.203 7.610 0.505 1.00 90.44 89 LYS A N 1
ATOM 680 C CA . LYS A 1 89 ? 7.595 7.791 0.924 1.00 90.44 89 LYS A CA 1
ATOM 681 C C . LYS A 1 89 ? 8.523 6.844 0.167 1.00 90.44 89 LYS A C 1
ATOM 683 O O . LYS A 1 89 ? 9.580 7.286 -0.268 1.00 90.44 89 LYS A O 1
ATOM 688 N N . MET A 1 90 ? 8.131 5.582 -0.011 1.00 89.69 90 MET A N 1
ATOM 689 C CA . MET A 1 90 ? 8.902 4.625 -0.811 1.00 89.69 90 MET A CA 1
ATOM 690 C C . MET A 1 90 ? 9.043 5.095 -2.258 1.00 89.69 90 MET A C 1
ATOM 692 O O . MET A 1 90 ? 10.159 5.139 -2.765 1.00 89.69 90 MET A O 1
ATOM 696 N N . ASP A 1 91 ? 7.942 5.501 -2.889 1.00 85.62 91 ASP A N 1
ATOM 697 C CA . ASP A 1 91 ? 7.935 5.976 -4.277 1.00 85.62 91 ASP A CA 1
ATOM 698 C C . ASP A 1 91 ? 8.844 7.200 -4.478 1.00 85.62 91 ASP A C 1
ATOM 700 O O . ASP A 1 91 ? 9.675 7.242 -5.390 1.00 85.62 91 ASP A O 1
ATOM 704 N N . LYS A 1 92 ? 8.783 8.158 -3.544 1.00 88.94 92 LYS A N 1
ATOM 705 C CA . LYS A 1 92 ? 9.679 9.317 -3.525 1.00 88.94 92 LYS A CA 1
ATOM 706 C C . LYS A 1 92 ? 11.151 8.908 -3.415 1.00 88.94 92 LYS A C 1
ATOM 708 O O . LYS A 1 92 ? 11.968 9.385 -4.196 1.00 88.94 92 LYS A O 1
ATOM 713 N N . LEU A 1 93 ? 11.491 8.043 -2.457 1.00 87.38 93 LEU A N 1
ATOM 714 C CA . LEU A 1 93 ? 12.877 7.623 -2.224 1.00 87.38 93 LEU A CA 1
ATOM 715 C C . LEU A 1 93 ? 13.455 6.876 -3.431 1.00 87.38 93 LEU A C 1
ATOM 717 O O . LEU A 1 93 ? 14.594 7.126 -3.819 1.00 87.38 93 LEU A O 1
ATOM 721 N N . TRP A 1 94 ? 12.666 5.998 -4.053 1.00 84.69 94 TRP A N 1
ATOM 722 C CA . TRP A 1 94 ? 13.081 5.299 -5.268 1.00 84.69 94 TRP A CA 1
ATOM 723 C C . TRP A 1 94 ? 13.259 6.247 -6.449 1.00 84.69 94 TRP A C 1
ATOM 725 O O . TRP A 1 94 ? 14.254 6.142 -7.165 1.00 84.69 94 TRP A O 1
ATOM 735 N N . SER A 1 95 ? 12.348 7.205 -6.621 1.00 82.94 95 SER A N 1
ATOM 736 C CA . SER A 1 95 ? 12.462 8.230 -7.661 1.00 82.94 95 SER A CA 1
ATOM 737 C C . SER A 1 95 ? 13.732 9.072 -7.491 1.00 82.94 95 SER A C 1
ATOM 739 O O . SER A 1 95 ? 14.465 9.289 -8.454 1.00 82.94 95 SER A O 1
ATOM 741 N N . GLU A 1 96 ? 14.038 9.504 -6.265 1.00 88.25 96 GLU A N 1
ATOM 742 C CA . GLU A 1 96 ? 15.258 10.259 -5.947 1.00 88.25 96 GLU A CA 1
ATOM 743 C C . GLU A 1 96 ? 16.530 9.432 -6.189 1.00 88.25 96 GLU A C 1
ATOM 745 O O . GLU A 1 96 ? 17.490 9.937 -6.777 1.00 88.25 96 GLU A O 1
ATOM 750 N N . GLN A 1 97 ? 16.529 8.155 -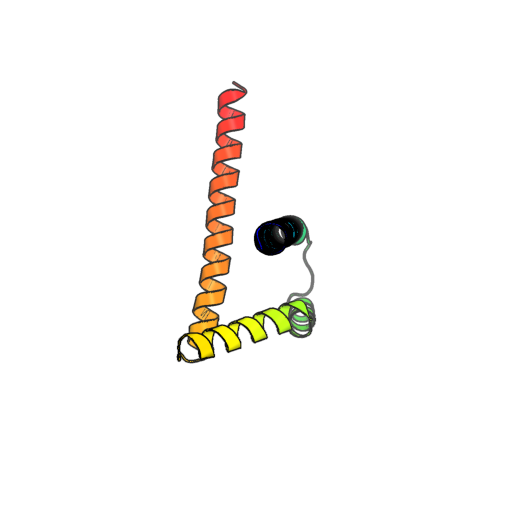5.799 1.00 83.94 97 GLN A N 1
ATOM 751 C CA . GLN A 1 97 ? 17.657 7.249 -6.014 1.00 83.94 97 GLN A CA 1
ATOM 752 C C . GLN A 1 97 ? 17.919 7.002 -7.506 1.00 83.94 97 GLN A C 1
ATOM 754 O O . GLN A 1 97 ? 19.057 7.117 -7.960 1.00 83.94 97 GLN A O 1
ATOM 759 N N . LEU A 1 98 ? 16.874 6.714 -8.287 1.00 80.56 98 LEU A N 1
ATOM 760 C CA . LEU A 1 98 ? 16.990 6.504 -9.732 1.00 80.56 98 LEU A CA 1
ATOM 761 C C . LEU A 1 98 ? 17.486 7.762 -10.450 1.00 80.56 98 LEU A C 1
ATOM 763 O O . LEU A 1 98 ? 18.325 7.670 -11.347 1.00 80.56 98 LEU A O 1
ATOM 767 N N . LEU A 1 99 ? 17.016 8.944 -10.036 1.00 78.50 99 LEU A N 1
ATOM 768 C CA . LEU A 1 99 ? 17.533 10.216 -10.539 1.00 78.50 99 LEU A CA 1
ATOM 769 C C . LEU A 1 99 ? 19.022 10.369 -10.217 1.00 78.50 99 LEU A C 1
ATOM 771 O O . LEU A 1 99 ? 19.801 10.718 -11.104 1.00 78.50 99 LEU A O 1
ATOM 775 N N . HIS A 1 100 ? 19.439 10.070 -8.984 1.00 78.69 100 HIS A N 1
ATOM 776 C CA . HIS A 1 100 ? 20.843 10.136 -8.582 1.00 78.69 100 HIS A CA 1
ATOM 777 C C . HIS A 1 100 ? 21.732 9.194 -9.411 1.00 78.69 100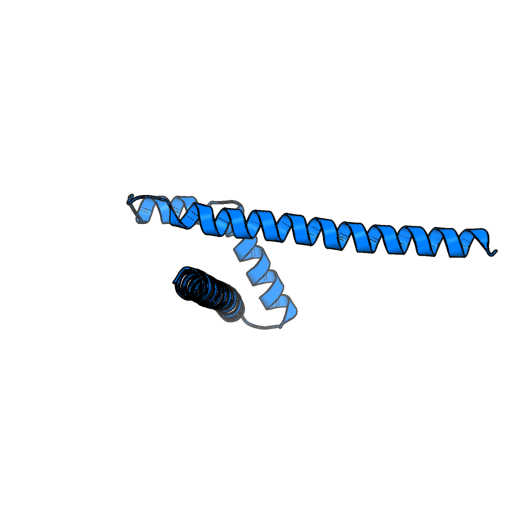 HIS A C 1
ATOM 779 O O . HIS A 1 100 ? 22.787 9.604 -9.900 1.00 78.69 100 HIS A O 1
ATOM 785 N N . GLU A 1 101 ? 21.287 7.957 -9.639 1.00 75.56 101 GLU A N 1
ATOM 786 C CA . GLU A 1 101 ? 21.984 6.982 -10.485 1.00 75.56 101 GLU A CA 1
ATOM 787 C C . GLU A 1 101 ? 22.036 7.418 -11.957 1.00 75.56 101 GLU A C 1
ATOM 789 O O . GLU A 1 101 ? 23.072 7.276 -12.616 1.00 75.56 101 GLU A O 1
ATOM 794 N N . GLY A 1 102 ? 20.952 8.008 -12.469 1.00 74.50 102 GLY A N 1
ATOM 795 C CA . GLY A 1 102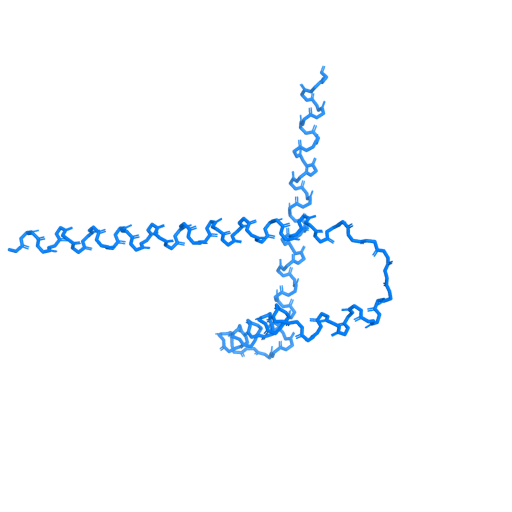 ? 20.901 8.606 -13.802 1.00 74.50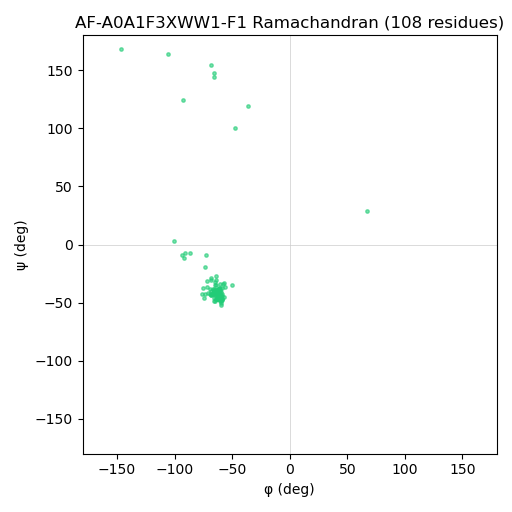 102 GLY A CA 1
ATOM 796 C C . GLY A 1 102 ? 21.918 9.737 -13.969 1.00 74.50 102 GLY A C 1
ATOM 797 O O . GLY A 1 102 ? 22.691 9.738 -14.930 1.00 74.50 102 GLY A O 1
ATOM 798 N N . TYR A 1 103 ? 21.994 10.655 -13.001 1.00 65.31 103 TYR A N 1
ATOM 799 C CA . TYR A 1 103 ? 22.990 11.730 -12.993 1.00 65.31 103 TYR A CA 1
ATOM 800 C C . TYR A 1 103 ? 24.425 11.202 -12.908 1.00 65.31 103 TYR A C 1
ATOM 802 O O . TYR A 1 103 ? 25.294 11.684 -13.636 1.00 65.31 103 TYR A O 1
ATOM 810 N N . ALA A 1 104 ? 24.687 10.203 -12.060 1.00 67.19 104 ALA A N 1
ATOM 811 C CA . ALA A 1 104 ? 26.012 9.598 -11.933 1.00 67.19 104 ALA A CA 1
ATOM 812 C C . ALA A 1 104 ? 26.484 8.970 -13.255 1.00 67.19 104 ALA A C 1
ATOM 814 O O . ALA A 1 104 ? 27.641 9.134 -13.643 1.00 67.19 104 ALA A O 1
ATOM 815 N N . ARG A 1 105 ? 25.581 8.308 -13.988 1.00 73.81 105 ARG A N 1
ATOM 816 C CA . ARG A 1 105 ? 25.875 7.736 -15.309 1.00 73.81 105 ARG A CA 1
ATOM 817 C C . ARG A 1 105 ? 26.220 8.795 -16.352 1.00 73.81 105 ARG A C 1
ATOM 819 O O . ARG A 1 105 ? 27.175 8.599 -17.092 1.00 73.81 105 ARG A O 1
ATOM 826 N N . ILE A 1 106 ? 25.492 9.913 -16.391 1.00 74.94 106 ILE A N 1
ATOM 827 C CA . ILE A 1 106 ? 25.771 11.016 -17.330 1.00 74.94 106 ILE A CA 1
ATOM 828 C C . ILE A 1 106 ? 27.100 11.693 -16.990 1.00 74.94 106 ILE A C 1
ATOM 830 O O . ILE A 1 106 ? 27.894 11.984 -17.880 1.00 74.94 106 ILE A O 1
ATOM 834 N N . LYS A 1 107 ? 27.368 11.920 -15.700 1.00 65.38 107 LYS A N 1
ATOM 835 C CA . LYS A 1 107 ? 28.613 12.547 -15.246 1.00 65.38 107 LYS A CA 1
ATOM 836 C C . LYS A 1 107 ? 29.847 11.697 -15.557 1.00 65.38 107 LYS A C 1
ATOM 838 O O . LYS A 1 107 ? 30.884 12.265 -15.853 1.00 65.38 107 LYS A O 1
ATOM 843 N N . ASN A 1 108 ? 29.728 10.372 -15.492 1.00 67.25 108 ASN A N 1
ATOM 844 C CA . ASN A 1 108 ? 30.823 9.442 -15.785 1.00 67.25 108 ASN A CA 1
ATOM 845 C C . ASN A 1 108 ? 30.947 9.084 -17.280 1.00 67.25 108 ASN A C 1
ATOM 847 O O . ASN A 1 108 ? 31.868 8.361 -17.648 1.00 67.25 108 ASN A O 1
ATOM 851 N N . ALA A 1 109 ? 30.001 9.516 -18.120 1.00 61.78 109 ALA A N 1
ATOM 852 C CA . ALA A 1 109 ? 30.026 9.306 -19.569 1.00 61.78 109 ALA A CA 1
ATOM 853 C C . ALA A 1 109 ? 30.663 10.478 -20.344 1.00 61.78 109 ALA A C 1
ATOM 855 O O . ALA A 1 109 ? 30.889 10.344 -21.546 1.00 61.78 109 ALA A O 1
ATOM 856 N N . ASN A 1 110 ? 30.945 11.594 -19.661 1.00 44.41 110 ASN A N 1
ATOM 857 C CA . ASN A 1 110 ? 31.731 12.735 -20.144 1.00 44.41 110 ASN A CA 1
ATOM 858 C C . ASN A 1 110 ? 33.113 12.746 -19.483 1.00 44.41 110 ASN A C 1
ATOM 860 O O . ASN A 1 110 ? 34.031 13.343 -20.086 1.00 44.41 110 ASN A O 1
#

Nearest PDB structures (foldseek):
  3g2b-assembly1_A-2  TM=5.529E-01  e=9.109E-01  Xanthomonas campestris pv. campestris